Protein AF-A0A7Y2PFE6-F1 (afdb_monomer_lite)

Radius of gyration: 17.12 Å; chains: 1; bounding box: 50×44×34 Å

Secondary structure (DSSP, 8-state):
------EEEEEEE-TTS-EEEEEEESS--TT--SSPPEEEPPTT--HHHHHHHHHHHHHHHTT----S-----------

Foldseek 3Di:
DQPQFDKAWDWDADPVRFIKIFIDTPDPDPPQDPGGDIGHDPPPQHPVNVVVVRVVVNVVVVVDRPPPDPPPPPPDDDD

Sequence (79 aa):
MSHVTRVKFTIKETADGVPYLHMEALDDIPNFPPEPPAFDLPPGTDMAKAEEIAAYLNQNLAGFRPEPHLKTYGFQPMR

Structure (mmCIF, N/CA/C/O backbone):
data_AF-A0A7Y2PFE6-F1
#
_entry.id   AF-A0A7Y2PFE6-F1
#
loop_
_atom_site.group_PDB
_atom_site.id
_atom_site.type_symbol
_atom_site.label_atom_id
_atom_site.label_alt_id
_atom_site.label_comp_id
_atom_site.label_asym_id
_atom_site.label_entity_id
_atom_site.label_seq_id
_atom_site.pdbx_PDB_ins_code
_atom_site.Cartn_x
_atom_site.Cartn_y
_atom_site.Cartn_z
_atom_site.occupancy
_atom_site.B_iso_or_equiv
_atom_site.auth_seq_id
_atom_site.auth_comp_id
_atom_site.auth_asym_id
_atom_site.auth_atom_id
_atom_site.pdbx_PDB_model_num
ATOM 1 N N . MET A 1 1 ? 19.266 -3.638 -21.618 1.00 40.72 1 MET A N 1
ATOM 2 C CA . MET A 1 1 ? 18.304 -2.591 -21.220 1.00 40.72 1 MET A CA 1
ATOM 3 C C . MET A 1 1 ? 17.945 -2.847 -19.764 1.00 40.72 1 MET A C 1
ATOM 5 O O . MET A 1 1 ? 17.640 -3.982 -19.433 1.00 40.72 1 MET A O 1
ATOM 9 N N . SER A 1 2 ? 18.118 -1.857 -18.886 1.00 41.09 2 SER A N 1
ATOM 10 C CA . SER A 1 2 ? 17.795 -1.962 -17.456 1.00 41.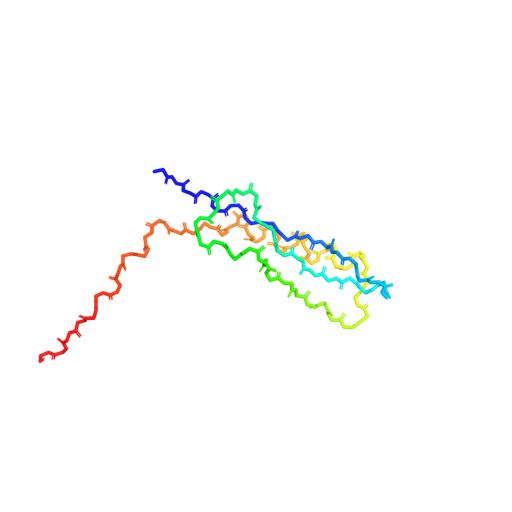09 2 SER A CA 1
ATOM 11 C C . SER A 1 2 ? 16.279 -1.895 -17.315 1.00 41.09 2 SER A C 1
ATOM 13 O O . SER A 1 2 ? 15.717 -0.812 -17.454 1.00 41.09 2 SER A O 1
ATOM 15 N N . HIS A 1 3 ? 15.618 -3.028 -17.087 1.00 47.84 3 HIS A N 1
ATOM 16 C CA . HIS A 1 3 ? 14.206 -3.038 -16.719 1.00 47.84 3 HIS A CA 1
ATOM 17 C C . HIS A 1 3 ? 14.101 -2.421 -15.325 1.00 47.84 3 HIS A C 1
ATOM 19 O O . HIS A 1 3 ? 14.337 -3.081 -14.317 1.00 47.84 3 HIS A O 1
ATOM 25 N N . VAL A 1 4 ? 13.846 -1.115 -15.267 1.00 52.44 4 VAL A N 1
ATOM 26 C CA . VAL A 1 4 ? 13.444 -0.466 -14.023 1.00 52.44 4 VAL A CA 1
ATOM 27 C C . VAL A 1 4 ? 12.025 -0.950 -13.778 1.00 52.44 4 VAL A C 1
ATOM 29 O O . VAL A 1 4 ? 11.080 -0.386 -14.305 1.00 52.44 4 VAL A O 1
ATOM 32 N N . THR A 1 5 ? 11.880 -2.061 -13.068 1.00 55.62 5 THR A N 1
ATOM 33 C CA . THR A 1 5 ? 10.585 -2.587 -12.638 1.00 55.62 5 THR A CA 1
ATOM 34 C C . THR A 1 5 ? 9.951 -1.554 -11.702 1.00 55.62 5 THR A C 1
ATOM 36 O O . THR A 1 5 ? 10.268 -1.521 -10.514 1.00 55.62 5 THR A O 1
ATOM 39 N N . ARG A 1 6 ? 9.116 -0.649 -12.228 1.00 72.56 6 ARG A N 1
ATOM 40 C CA . ARG A 1 6 ? 8.442 0.377 -11.420 1.00 72.56 6 ARG A CA 1
ATOM 41 C C . ARG A 1 6 ? 7.164 -0.206 -10.832 1.00 72.56 6 ARG A C 1
ATOM 43 O O . ARG A 1 6 ? 6.137 -0.277 -11.496 1.00 72.56 6 ARG A O 1
ATOM 50 N N . VAL A 1 7 ? 7.243 -0.630 -9.577 1.00 77.75 7 VAL A N 1
ATOM 51 C CA . VAL A 1 7 ? 6.079 -0.976 -8.754 1.00 77.75 7 VAL A CA 1
ATOM 52 C C . VAL A 1 7 ? 5.689 0.242 -7.917 1.00 77.75 7 VAL A C 1
ATOM 54 O O . VAL A 1 7 ? 6.562 0.983 -7.464 1.00 77.75 7 VAL A O 1
ATOM 57 N N . LYS A 1 8 ? 4.390 0.437 -7.690 1.00 83.31 8 LYS A N 1
ATOM 58 C CA . LYS A 1 8 ? 3.836 1.436 -6.774 1.00 83.31 8 LYS A CA 1
ATOM 59 C C . LYS A 1 8 ? 2.817 0.791 -5.840 1.00 83.31 8 LYS A C 1
ATOM 61 O O . LYS A 1 8 ? 1.996 -0.005 -6.274 1.00 83.31 8 LYS A O 1
ATOM 66 N N . PHE A 1 9 ? 2.828 1.174 -4.572 1.00 87.81 9 PHE A N 1
ATOM 67 C CA . PHE A 1 9 ? 1.747 0.873 -3.642 1.00 87.81 9 PHE A CA 1
ATOM 68 C C . PHE A 1 9 ? 0.704 1.992 -3.657 1.00 87.81 9 PHE A C 1
ATOM 70 O O . PHE A 1 9 ? 1.041 3.180 -3.615 1.00 87.81 9 PHE A O 1
ATOM 77 N N . THR A 1 10 ? -0.561 1.602 -3.721 1.00 87.88 10 THR A N 1
ATOM 78 C CA . THR A 1 10 ? -1.740 2.475 -3.723 1.00 87.88 10 THR A CA 1
ATOM 79 C C . THR A 1 10 ? -2.675 2.068 -2.595 1.00 87.88 10 THR A C 1
ATOM 81 O O . THR A 1 10 ? -2.647 0.921 -2.160 1.00 87.88 10 THR A O 1
ATOM 84 N N . ILE A 1 11 ? -3.484 3.003 -2.102 1.00 91.44 11 ILE A N 1
ATOM 85 C CA . ILE A 1 11 ? -4.534 2.694 -1.132 1.00 91.44 11 ILE A CA 1
ATOM 86 C C . ILE A 1 11 ? -5.849 2.573 -1.881 1.00 91.44 11 ILE A C 1
ATOM 88 O O . ILE A 1 11 ? -6.187 3.425 -2.703 1.00 91.44 11 ILE A O 1
ATOM 92 N N . LYS A 1 12 ? -6.564 1.492 -1.603 1.00 88.94 12 LYS A N 1
ATOM 93 C CA . LYS A 1 12 ? -7.923 1.255 -2.071 1.00 88.94 12 LYS A CA 1
ATOM 94 C C . LYS A 1 12 ? -8.813 1.032 -0.859 1.00 88.94 12 LYS A C 1
ATOM 96 O O . LYS A 1 12 ? -8.342 0.699 0.224 1.00 88.94 12 LYS A O 1
ATOM 101 N N . GLU A 1 13 ? -10.102 1.232 -1.054 1.00 88.94 13 GLU A N 1
ATOM 102 C CA . GLU A 1 13 ? -11.106 1.114 -0.006 1.00 88.94 13 GLU A CA 1
ATOM 103 C C . GLU A 1 13 ? -12.042 -0.041 -0.357 1.00 88.94 13 GLU A C 1
ATOM 105 O O . GLU A 1 13 ? -12.421 -0.227 -1.518 1.00 88.94 13 GLU A O 1
ATOM 110 N N . THR A 1 14 ? -12.357 -0.869 0.633 1.00 85.00 14 THR A N 1
ATOM 111 C CA . THR A 1 14 ? -13.398 -1.895 0.500 1.00 85.00 14 THR A CA 1
ATOM 112 C C . THR A 1 14 ? -14.788 -1.261 0.585 1.00 8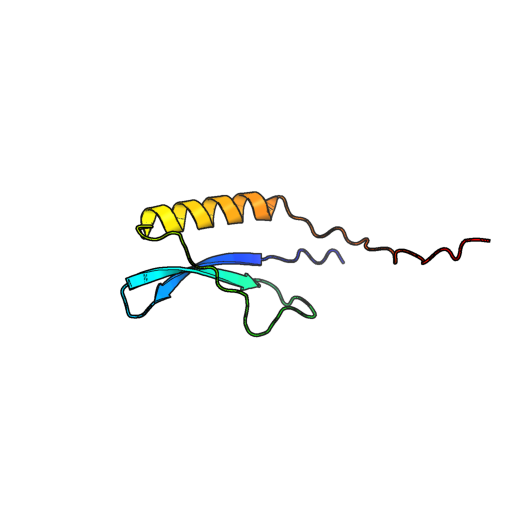5.00 14 THR A C 1
ATOM 114 O O . THR A 1 14 ? -14.937 -0.113 0.992 1.00 85.00 14 THR A O 1
ATOM 117 N N . ALA A 1 15 ? -15.837 -2.014 0.242 1.00 83.62 15 ALA A N 1
ATOM 118 C CA . ALA A 1 15 ? -17.216 -1.528 0.360 1.00 83.62 15 ALA A CA 1
ATOM 119 C C . ALA A 1 15 ? -17.609 -1.132 1.802 1.00 83.62 15 ALA A C 1
ATOM 121 O O . ALA A 1 15 ? -18.510 -0.317 1.983 1.00 83.62 15 ALA A O 1
ATOM 122 N N . ASP A 1 16 ? -16.910 -1.672 2.805 1.00 83.75 16 ASP A N 1
ATOM 123 C CA . ASP A 1 16 ? -17.136 -1.410 4.231 1.00 83.75 16 ASP A CA 1
ATOM 124 C C . ASP A 1 16 ? -16.320 -0.219 4.770 1.00 83.75 16 ASP A C 1
ATOM 126 O O . ASP A 1 16 ? -16.301 0.034 5.975 1.00 83.75 16 ASP A O 1
ATOM 130 N N . GLY A 1 17 ? -15.616 0.506 3.897 1.00 81.56 17 GLY A N 1
ATOM 131 C CA . GLY A 1 17 ? -14.803 1.663 4.269 1.00 81.56 17 GLY A CA 1
ATOM 132 C C . GLY A 1 17 ? -13.447 1.323 4.891 1.00 81.56 17 GLY A C 1
ATOM 133 O O . GLY A 1 17 ? -12.783 2.181 5.472 1.00 81.56 17 GLY A O 1
ATOM 134 N N . VAL A 1 18 ? -13.026 0.057 4.807 1.00 86.38 18 VAL A N 1
ATOM 135 C CA . VAL A 1 18 ? -11.729 -0.388 5.331 1.00 86.38 18 VAL A CA 1
ATOM 136 C C . VAL A 1 18 ? -10.658 -0.169 4.260 1.00 86.38 18 VAL A C 1
ATOM 138 O O . VAL A 1 18 ? -10.799 -0.724 3.160 1.00 86.38 18 VAL A O 1
ATOM 141 N N . PRO A 1 19 ? -9.592 0.603 4.552 1.00 90.81 19 PRO A N 1
ATOM 142 C CA . PRO A 1 19 ? -8.490 0.786 3.624 1.00 90.81 19 PRO A CA 1
ATOM 143 C C . PRO A 1 19 ? -7.609 -0.460 3.548 1.00 90.81 19 PRO A C 1
ATOM 145 O O . PRO A 1 19 ? -7.297 -1.092 4.559 1.00 90.81 19 PRO A O 1
ATOM 148 N N . TYR A 1 20 ? -7.140 -0.764 2.345 1.00 90.19 20 TYR A N 1
ATOM 149 C CA . TYR A 1 20 ? -6.148 -1.798 2.082 1.00 90.19 20 TYR A CA 1
ATOM 150 C C . TYR A 1 20 ? -5.099 -1.296 1.095 1.00 90.19 20 TYR A C 1
ATOM 152 O O . TYR A 1 20 ? -5.313 -0.353 0.327 1.00 90.19 20 TYR A O 1
ATOM 160 N N . LEU A 1 21 ? -3.935 -1.932 1.126 1.00 91.00 21 LEU A N 1
ATOM 161 C CA . LEU A 1 21 ? -2.789 -1.545 0.324 1.00 91.00 21 LEU A CA 1
ATOM 162 C C . LEU A 1 21 ? -2.703 -2.439 -0.913 1.00 91.00 21 LEU A C 1
ATOM 164 O O . LEU A 1 21 ? -2.621 -3.657 -0.808 1.00 91.00 21 LEU A O 1
ATOM 168 N N . HIS A 1 22 ? -2.722 -1.844 -2.097 1.00 89.62 22 HIS A N 1
ATOM 169 C CA . HIS A 1 22 ? -2.721 -2.544 -3.375 1.00 89.62 22 HIS A CA 1
ATOM 170 C C . HIS A 1 22 ? -1.434 -2.252 -4.145 1.00 89.62 22 HIS A C 1
ATOM 172 O O . HIS A 1 22 ? -1.057 -1.092 -4.345 1.00 89.62 22 HIS A O 1
ATOM 178 N N . MET A 1 23 ? -0.753 -3.303 -4.589 1.00 86.62 23 MET A N 1
ATOM 179 C CA . MET A 1 23 ? 0.458 -3.189 -5.397 1.00 86.62 23 MET A CA 1
ATOM 180 C C . MET A 1 23 ? 0.097 -3.003 -6.876 1.00 86.62 23 MET A C 1
ATOM 182 O O . MET A 1 23 ? -0.772 -3.683 -7.397 1.00 86.62 23 MET A O 1
ATOM 186 N N . GLU A 1 24 ? 0.748 -2.088 -7.583 1.00 82.50 24 GLU A N 1
ATOM 187 C CA . GLU A 1 24 ? 0.489 -1.818 -9.000 1.00 82.50 24 GLU A CA 1
ATOM 188 C C . GLU A 1 24 ? 1.799 -1.768 -9.785 1.00 82.50 24 GLU A C 1
ATOM 190 O O . GLU A 1 24 ? 2.784 -1.169 -9.348 1.00 82.50 24 GLU A O 1
ATOM 195 N N . ALA A 1 25 ? 1.811 -2.405 -10.954 1.00 78.62 25 ALA A N 1
ATOM 196 C CA . ALA A 1 25 ? 2.891 -2.284 -11.921 1.00 78.62 25 ALA A CA 1
ATOM 197 C C . ALA A 1 25 ? 2.664 -1.038 -12.786 1.00 78.62 25 ALA A C 1
ATOM 199 O O . ALA A 1 25 ? 1.604 -0.882 -13.387 1.00 78.62 25 ALA A O 1
ATOM 200 N N . LEU A 1 26 ? 3.656 -0.148 -12.850 1.00 73.94 26 LEU A N 1
ATOM 201 C CA . LEU A 1 26 ? 3.630 1.039 -13.714 1.00 73.94 26 LEU A CA 1
ATOM 202 C C . LEU A 1 26 ? 4.238 0.778 -15.098 1.00 73.94 26 LEU A C 1
ATOM 204 O O . LEU A 1 26 ? 4.035 1.572 -16.011 1.00 73.94 26 LEU A O 1
ATOM 208 N N . ASP A 1 27 ? 4.989 -0.312 -15.237 1.00 72.31 27 ASP A N 1
ATOM 209 C CA . ASP A 1 27 ? 5.575 -0.770 -16.491 1.00 72.31 27 ASP A CA 1
ATOM 210 C C . ASP A 1 27 ? 5.092 -2.192 -16.801 1.00 72.31 27 ASP A C 1
ATOM 212 O O . ASP A 1 27 ? 4.643 -2.919 -15.913 1.00 72.31 27 ASP A O 1
ATOM 216 N N . ASP A 1 28 ? 5.228 -2.599 -18.063 1.00 68.75 28 ASP A N 1
ATOM 217 C CA . ASP A 1 28 ? 5.021 -3.987 -18.467 1.00 68.75 28 ASP A CA 1
ATOM 218 C C . ASP A 1 28 ? 6.173 -4.846 -17.921 1.00 68.75 28 ASP A C 1
ATOM 220 O O . ASP A 1 28 ? 7.317 -4.784 -18.388 1.00 68.75 28 ASP A O 1
ATOM 224 N N . ILE A 1 29 ? 5.884 -5.576 -16.844 1.00 68.31 29 ILE A N 1
ATOM 225 C CA . ILE A 1 29 ? 6.842 -6.412 -16.129 1.00 68.31 29 ILE A CA 1
ATOM 226 C C . ILE A 1 29 ? 6.584 -7.868 -16.543 1.00 68.31 29 ILE A C 1
ATOM 228 O O . ILE A 1 29 ? 5.530 -8.420 -16.213 1.00 68.31 29 ILE A O 1
ATOM 232 N N . PRO A 1 30 ? 7.544 -8.534 -17.214 1.00 68.12 30 PRO A N 1
ATOM 233 C CA . PRO A 1 30 ? 7.401 -9.936 -17.581 1.00 68.12 30 PRO A CA 1
ATOM 234 C C . PRO A 1 30 ? 7.124 -10.804 -16.349 1.00 68.12 30 PRO A C 1
ATOM 236 O O . PRO A 1 30 ? 7.861 -10.738 -15.365 1.00 68.12 30 PRO A O 1
ATOM 239 N N . ASN A 1 31 ? 6.093 -11.648 -16.423 1.00 69.19 31 ASN A N 1
ATOM 240 C CA . ASN A 1 31 ? 5.629 -12.517 -15.331 1.00 69.19 31 ASN A CA 1
ATOM 241 C C . ASN A 1 31 ? 5.078 -11.785 -14.094 1.00 69.19 31 ASN A C 1
ATOM 243 O O . ASN A 1 31 ? 4.978 -12.396 -13.027 1.00 69.19 31 ASN A O 1
ATOM 247 N N . PHE A 1 32 ? 4.712 -10.506 -14.200 1.00 71.44 32 PHE A N 1
ATOM 248 C CA . PHE A 1 32 ? 3.953 -9.864 -13.133 1.00 71.44 32 PHE A CA 1
ATOM 249 C C . PHE A 1 32 ? 2.553 -10.478 -13.057 1.00 71.44 32 PHE A C 1
ATOM 251 O O . PHE A 1 32 ? 1.924 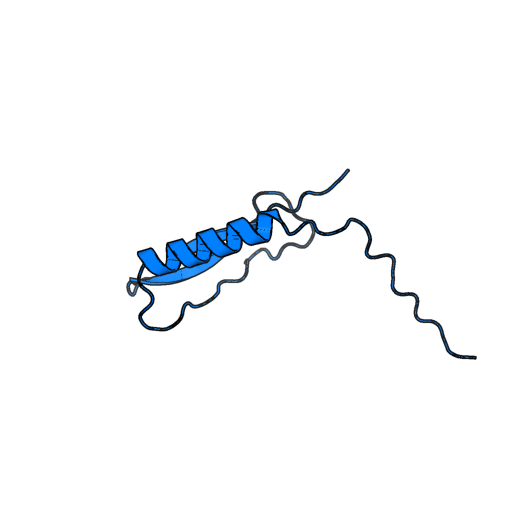-10.679 -14.100 1.00 71.44 32 PHE A O 1
ATOM 258 N N . PRO A 1 33 ? 2.067 -10.824 -11.855 1.00 70.50 33 PRO A N 1
ATOM 259 C CA . PRO A 1 33 ? 0.767 -11.455 -11.729 1.00 70.50 33 PRO A CA 1
ATOM 260 C C . PRO A 1 33 ? -0.336 -10.513 -12.244 1.00 70.50 33 PRO A C 1
ATOM 262 O O . PRO A 1 33 ? -0.305 -9.318 -11.941 1.00 70.50 33 PRO A O 1
ATOM 265 N N . PRO A 1 34 ? -1.311 -11.035 -13.017 1.00 69.44 34 PRO A N 1
ATOM 266 C CA . PRO A 1 34 ? -2.423 -10.238 -13.541 1.00 69.44 34 PRO A CA 1
ATOM 267 C C . PRO A 1 34 ? -3.315 -9.687 -12.422 1.00 69.44 34 PRO A C 1
ATOM 269 O O . PRO A 1 34 ? -3.964 -8.662 -12.602 1.00 69.44 34 PRO A O 1
ATOM 272 N N . GLU A 1 35 ? -3.309 -10.352 -11.266 1.00 74.38 35 GLU A N 1
ATOM 273 C CA . GLU A 1 35 ? -3.897 -9.881 -10.019 1.00 74.38 35 GLU A CA 1
ATOM 274 C C . GLU A 1 35 ? -2.758 -9.581 -9.040 1.00 74.38 35 GLU A C 1
ATOM 276 O O . GLU A 1 35 ? -2.192 -10.499 -8.434 1.00 74.38 35 GLU A O 1
ATOM 281 N N . PRO A 1 36 ? -2.348 -8.310 -8.923 1.00 76.94 36 PRO A N 1
ATOM 282 C CA . PRO A 1 36 ? -1.302 -7.925 -7.996 1.00 76.94 36 PRO A CA 1
ATOM 283 C C . PRO A 1 36 ? -1.735 -8.185 -6.547 1.00 76.94 36 PRO A C 1
ATOM 285 O O . PRO A 1 36 ? -2.923 -8.085 -6.230 1.00 76.94 36 PRO A O 1
ATOM 288 N N . PRO A 1 37 ? -0.792 -8.473 -5.636 1.00 81.56 37 PRO A N 1
ATOM 289 C CA . PRO A 1 37 ? -1.130 -8.707 -4.243 1.00 81.56 37 PRO A CA 1
ATOM 290 C C . PRO A 1 37 ? -1.734 -7.454 -3.593 1.00 81.56 37 PRO A C 1
ATOM 292 O O . PRO A 1 37 ? -1.242 -6.330 -3.757 1.00 81.56 37 PRO A O 1
ATOM 295 N N . ALA A 1 38 ? -2.785 -7.690 -2.813 1.00 85.88 38 ALA A N 1
ATOM 296 C CA . ALA A 1 38 ? -3.354 -6.747 -1.867 1.00 85.88 38 ALA A CA 1
ATOM 297 C C . ALA A 1 38 ? -2.932 -7.139 -0.445 1.00 85.88 38 ALA A C 1
ATOM 299 O O . ALA A 1 38 ? -2.792 -8.322 -0.133 1.00 85.88 38 ALA A O 1
ATOM 300 N N . PHE A 1 39 ? -2.720 -6.143 0.407 1.00 86.88 39 PHE A N 1
ATOM 301 C CA . PHE A 1 39 ? -2.311 -6.313 1.792 1.00 86.88 39 PHE A CA 1
ATOM 302 C C . PHE A 1 39 ? -3.306 -5.607 2.701 1.00 86.88 39 PHE A C 1
ATOM 304 O O . PHE A 1 39 ? -3.560 -4.407 2.548 1.00 86.88 39 PHE A O 1
ATOM 311 N N . ASP A 1 40 ? -3.827 -6.349 3.669 1.00 88.88 40 ASP A N 1
ATOM 312 C CA . ASP A 1 40 ? -4.669 -5.785 4.711 1.00 88.88 40 ASP A CA 1
ATOM 313 C C . ASP A 1 40 ? -3.840 -4.900 5.642 1.00 88.88 40 ASP A C 1
ATOM 315 O O . ASP A 1 40 ? -2.696 -5.214 5.995 1.00 88.88 40 ASP A O 1
ATOM 319 N N . LEU A 1 41 ? -4.428 -3.780 6.048 1.00 87.69 41 LEU A N 1
ATOM 320 C CA . LEU A 1 41 ? -3.841 -2.901 7.047 1.00 87.69 41 LEU A CA 1
ATOM 321 C C . LEU A 1 41 ? -4.314 -3.311 8.449 1.00 87.69 41 LEU A C 1
ATOM 323 O O . LEU A 1 41 ? -5.393 -3.890 8.595 1.00 87.69 41 LEU A O 1
ATOM 327 N N . PRO A 1 42 ? -3.529 -3.022 9.505 1.00 85.88 42 PRO A N 1
ATOM 328 C CA . PRO A 1 42 ? -3.938 -3.314 10.872 1.00 85.88 42 PRO A CA 1
ATOM 329 C C . PR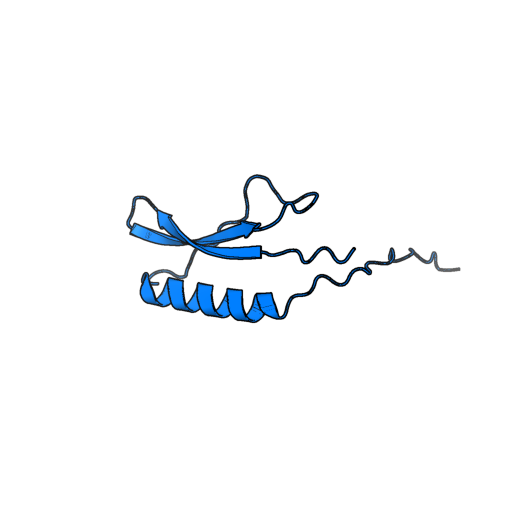O A 1 42 ? -5.323 -2.729 11.203 1.00 85.88 42 PRO A C 1
ATOM 331 O O . PRO A 1 42 ? -5.648 -1.627 10.748 1.00 85.88 42 PRO A O 1
ATOM 334 N N . PRO A 1 43 ? -6.137 -3.412 12.023 1.00 83.25 43 PRO A N 1
ATOM 335 C CA . PRO A 1 43 ? -7.449 -2.905 12.408 1.00 83.25 43 PRO A CA 1
ATOM 336 C C . PRO A 1 43 ? -7.327 -1.550 13.118 1.00 83.25 43 PRO A C 1
ATOM 338 O O . PRO A 1 43 ? -6.464 -1.363 13.975 1.00 83.25 43 PRO A O 1
ATOM 341 N N . GLY A 1 44 ? -8.197 -0.604 12.754 1.00 83.12 44 GLY A N 1
ATOM 342 C CA . GLY A 1 44 ? -8.143 0.779 13.242 1.00 83.12 44 GLY A CA 1
ATOM 343 C C . GLY A 1 44 ? -7.206 1.700 12.454 1.00 83.12 44 GLY A C 1
ATOM 344 O O . GLY A 1 44 ? -7.040 2.854 12.838 1.00 83.12 44 GLY A O 1
ATOM 345 N N . THR A 1 45 ? -6.608 1.221 11.358 1.00 85.94 45 THR A N 1
ATOM 346 C CA . THR A 1 45 ? -5.888 2.084 10.412 1.00 85.94 45 THR A CA 1
ATOM 347 C C . THR A 1 45 ? -6.889 2.956 9.660 1.00 85.94 45 THR A C 1
ATOM 349 O O . THR A 1 45 ? -7.753 2.441 8.953 1.00 85.94 45 THR A O 1
ATOM 352 N N . ASP A 1 46 ? -6.776 4.273 9.819 1.00 88.62 46 ASP A N 1
ATOM 353 C CA . ASP A 1 46 ? -7.542 5.241 9.037 1.00 88.62 46 ASP A CA 1
ATOM 354 C C . ASP A 1 46 ? -6.882 5.510 7.672 1.00 88.62 46 ASP A C 1
ATOM 356 O O . ASP A 1 46 ? -5.759 5.077 7.394 1.00 88.62 46 ASP A O 1
ATOM 360 N N . MET A 1 47 ? -7.585 6.231 6.794 1.00 86.62 47 MET A N 1
ATOM 361 C CA . MET A 1 47 ? -7.071 6.574 5.462 1.00 86.62 47 MET A CA 1
ATOM 362 C C . MET A 1 47 ? -5.769 7.380 5.521 1.00 86.62 47 MET A C 1
ATOM 364 O O . MET A 1 47 ? -4.859 7.120 4.740 1.00 86.62 47 MET A O 1
ATOM 368 N N . ALA A 1 48 ? -5.636 8.308 6.473 1.00 89.00 48 ALA A N 1
ATOM 369 C CA . ALA A 1 48 ? -4.424 9.115 6.617 1.00 89.00 48 ALA A CA 1
ATOM 370 C C . ALA A 1 48 ? -3.207 8.242 6.967 1.00 89.00 48 ALA A C 1
ATOM 372 O O . ALA A 1 48 ? -2.120 8.403 6.406 1.00 89.00 48 ALA A O 1
ATOM 373 N N . LYS A 1 49 ? -3.393 7.265 7.857 1.00 89.56 49 LYS A N 1
ATOM 374 C CA . LYS A 1 49 ? -2.350 6.322 8.240 1.00 89.56 49 LYS A CA 1
ATOM 375 C C . LYS A 1 49 ? -2.042 5.331 7.125 1.00 89.56 49 LYS A C 1
ATOM 377 O O . LYS A 1 49 ? -0.876 4.995 6.920 1.00 89.56 49 LYS A O 1
ATOM 382 N N . ALA A 1 50 ? -3.055 4.897 6.382 1.00 89.69 50 ALA A N 1
ATOM 383 C CA . ALA A 1 50 ? -2.875 4.085 5.186 1.00 89.69 50 ALA A CA 1
ATOM 384 C C . ALA A 1 50 ? -2.011 4.815 4.142 1.00 89.69 50 ALA A C 1
ATOM 386 O O . ALA A 1 50 ? -1.053 4.244 3.617 1.00 89.69 50 ALA A O 1
ATOM 387 N N . GLU A 1 51 ? -2.286 6.097 3.893 1.00 89.62 51 GLU A N 1
ATOM 388 C CA . GLU A 1 51 ? -1.503 6.940 2.987 1.00 89.62 51 GLU A CA 1
ATOM 389 C C . GLU A 1 51 ? -0.053 7.112 3.453 1.00 89.62 51 GLU A C 1
ATOM 391 O O . GLU A 1 51 ? 0.862 6.983 2.636 1.00 89.62 51 GLU A O 1
ATOM 396 N N . GLU A 1 52 ? 0.185 7.323 4.754 1.00 89.88 52 GLU A N 1
ATOM 397 C CA . GLU A 1 52 ? 1.542 7.340 5.323 1.00 89.88 52 GLU A CA 1
ATOM 398 C C . GLU A 1 52 ? 2.297 6.035 5.040 1.00 89.88 52 GLU A C 1
ATOM 400 O O . GLU A 1 52 ? 3.461 6.065 4.629 1.00 89.88 52 GLU A O 1
ATOM 405 N N . ILE A 1 53 ? 1.643 4.885 5.233 1.00 88.31 53 ILE A N 1
ATOM 406 C CA . ILE A 1 53 ? 2.244 3.568 4.989 1.00 88.31 53 ILE A CA 1
ATOM 407 C C . ILE A 1 53 ? 2.580 3.411 3.503 1.00 88.31 53 ILE A C 1
ATOM 409 O O . ILE A 1 53 ? 3.699 3.020 3.164 1.00 88.31 53 ILE A O 1
ATOM 413 N N . ALA A 1 54 ? 1.660 3.760 2.600 1.00 87.88 54 ALA A N 1
ATOM 414 C CA . ALA A 1 54 ? 1.915 3.703 1.164 1.00 87.88 54 ALA A CA 1
ATOM 415 C C . ALA A 1 54 ? 3.051 4.646 0.742 1.00 87.88 54 ALA A C 1
ATOM 417 O O . ALA A 1 54 ? 3.907 4.259 -0.058 1.00 87.88 54 ALA A O 1
ATOM 418 N N . ALA A 1 55 ? 3.103 5.864 1.284 1.00 86.50 55 ALA A N 1
ATOM 419 C CA . ALA A 1 55 ? 4.175 6.816 1.015 1.00 86.50 55 ALA A CA 1
ATOM 420 C C . ALA A 1 55 ? 5.533 6.271 1.479 1.00 86.50 55 ALA A C 1
ATOM 422 O O . ALA A 1 55 ? 6.492 6.280 0.703 1.00 86.50 55 ALA A O 1
ATOM 423 N N . TYR A 1 56 ? 5.599 5.725 2.695 1.00 86.25 56 TYR A N 1
ATOM 424 C CA . TYR A 1 56 ? 6.801 5.091 3.230 1.00 86.25 56 TYR A CA 1
ATOM 425 C C . TYR A 1 56 ? 7.259 3.916 2.355 1.00 86.25 56 TYR A C 1
ATOM 427 O O . TYR A 1 56 ? 8.430 3.839 1.979 1.00 86.25 56 TYR A O 1
ATOM 435 N N . LEU A 1 57 ? 6.353 3.017 1.965 1.00 84.56 57 LEU A N 1
ATOM 436 C CA . LEU A 1 57 ? 6.697 1.872 1.119 1.00 84.56 57 LEU A CA 1
ATOM 437 C C . LEU A 1 57 ? 7.172 2.303 -0.274 1.00 84.56 57 LEU A C 1
ATOM 439 O O . LEU A 1 57 ? 8.152 1.759 -0.777 1.00 84.56 57 LEU A O 1
ATOM 443 N N . ASN A 1 58 ? 6.537 3.310 -0.876 1.00 82.31 58 ASN A N 1
ATOM 444 C CA . ASN A 1 58 ? 6.950 3.858 -2.169 1.00 82.31 58 ASN A CA 1
ATOM 445 C C . ASN A 1 58 ? 8.329 4.537 -2.108 1.00 82.31 58 ASN A C 1
ATOM 447 O O . ASN A 1 58 ? 9.128 4.392 -3.033 1.00 82.31 58 ASN A O 1
ATOM 451 N N . GLN A 1 59 ? 8.643 5.241 -1.016 1.00 81.25 59 GLN A N 1
ATOM 452 C CA . GLN A 1 59 ? 9.975 5.817 -0.799 1.00 81.25 59 GLN A CA 1
ATOM 453 C C . GLN A 1 59 ? 11.050 4.731 -0.669 1.00 81.25 59 GLN A C 1
ATOM 455 O O . GLN A 1 59 ? 12.128 4.865 -1.245 1.00 81.25 59 GLN A O 1
ATOM 460 N N . ASN A 1 60 ? 10.752 3.633 0.031 1.00 75.94 60 ASN A N 1
ATOM 461 C CA . ASN A 1 60 ? 11.673 2.501 0.152 1.00 75.94 60 ASN A CA 1
ATOM 462 C C . ASN A 1 60 ? 11.810 1.712 -1.164 1.00 75.94 60 ASN A C 1
ATOM 464 O O . ASN A 1 60 ? 12.910 1.284 -1.511 1.00 75.94 60 ASN A O 1
ATOM 468 N N . LEU A 1 61 ? 10.731 1.581 -1.944 1.00 70.44 61 LEU A N 1
ATOM 469 C CA . LEU A 1 61 ? 10.749 0.991 -3.288 1.00 70.44 61 LEU A CA 1
ATOM 470 C C . LEU A 1 61 ? 11.617 1.778 -4.272 1.00 70.44 61 LEU A C 1
ATOM 472 O O . LEU A 1 61 ? 12.244 1.170 -5.131 1.00 70.44 61 LEU A O 1
ATOM 476 N N . ALA A 1 62 ? 11.711 3.105 -4.149 1.00 58.41 62 ALA A N 1
ATOM 477 C CA . ALA A 1 62 ? 12.639 3.890 -4.968 1.00 58.41 62 ALA A CA 1
ATOM 478 C C . ALA A 1 62 ? 14.112 3.472 -4.751 1.00 58.41 62 ALA A C 1
ATOM 480 O O . ALA A 1 62 ? 14.949 3.656 -5.637 1.00 58.41 62 ALA A O 1
ATOM 481 N N . GLY A 1 63 ? 14.420 2.869 -3.595 1.00 52.34 63 GLY A N 1
ATOM 482 C CA . GLY A 1 63 ? 15.695 2.206 -3.319 1.00 52.34 63 GLY A CA 1
ATOM 483 C C . GLY A 1 63 ? 15.795 0.770 -3.855 1.00 52.34 63 GLY A C 1
ATOM 484 O O . GLY A 1 63 ? 16.903 0.258 -4.005 1.00 52.34 63 GLY A O 1
ATOM 485 N N . PHE A 1 64 ? 14.674 0.119 -4.182 1.00 49.94 64 PHE A N 1
ATOM 486 C CA . PHE A 1 64 ? 14.626 -1.237 -4.725 1.00 49.94 64 PHE A CA 1
ATOM 487 C C . PHE A 1 64 ? 14.907 -1.224 -6.233 1.00 49.94 64 PHE A C 1
ATOM 489 O O . PHE A 1 64 ? 14.021 -1.052 -7.070 1.00 49.94 64 PHE A O 1
ATOM 496 N N . ARG A 1 65 ? 16.174 -1.427 -6.598 1.00 52.25 65 ARG A N 1
ATOM 497 C CA . ARG A 1 65 ? 16.551 -1.833 -7.955 1.00 52.25 65 ARG A CA 1
ATOM 498 C C . ARG A 1 65 ? 16.599 -3.359 -7.979 1.00 52.25 65 ARG A C 1
ATOM 500 O O . ARG A 1 65 ? 17.464 -3.904 -7.295 1.00 52.25 65 ARG A O 1
ATOM 507 N N . PRO A 1 66 ? 15.744 -4.063 -8.741 1.00 49.19 66 PRO A N 1
ATOM 508 C CA . PRO A 1 66 ? 16.021 -5.461 -9.026 1.00 49.19 66 PRO A CA 1
ATOM 509 C C . PRO A 1 66 ? 17.351 -5.489 -9.784 1.00 49.19 66 PRO A C 1
ATOM 511 O O . PRO A 1 66 ? 17.456 -4.960 -10.892 1.00 49.19 66 PRO A O 1
ATOM 514 N N . GLU A 1 67 ? 18.408 -5.996 -9.153 1.00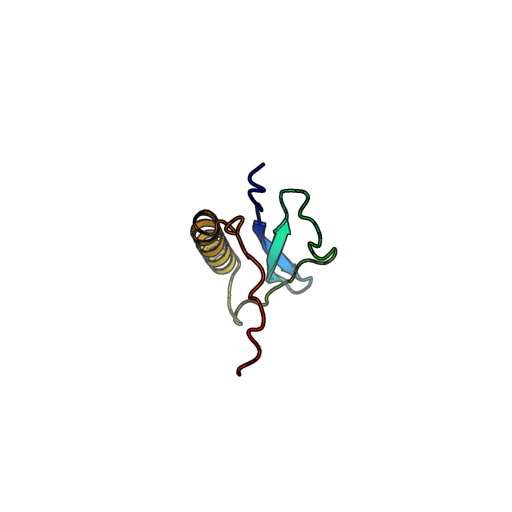 41.72 67 GLU A N 1
ATOM 515 C CA . GLU A 1 67 ? 19.686 -6.167 -9.833 1.00 41.72 67 GLU A CA 1
ATOM 516 C C . GLU A 1 67 ? 19.471 -6.973 -11.123 1.00 41.72 67 GLU A C 1
ATOM 518 O O . GLU A 1 67 ? 18.749 -7.974 -11.108 1.00 41.72 67 GLU A O 1
ATOM 523 N N . PRO A 1 68 ? 20.131 -6.627 -12.240 1.00 46.34 68 PRO A N 1
ATOM 524 C CA . PRO A 1 68 ? 20.030 -7.407 -13.468 1.00 46.34 68 PRO A CA 1
ATOM 525 C C . PRO A 1 68 ? 20.760 -8.768 -13.406 1.00 46.34 68 PRO A C 1
ATOM 527 O O . PRO A 1 68 ? 21.048 -9.353 -14.451 1.00 46.34 68 PRO A O 1
ATOM 530 N N . HIS A 1 69 ? 21.086 -9.305 -12.223 1.00 45.00 69 HIS A N 1
ATOM 531 C CA . HIS A 1 69 ? 21.990 -10.449 -12.086 1.00 45.00 69 HIS A CA 1
ATOM 532 C C . HIS A 1 69 ? 21.592 -11.451 -10.994 1.00 45.00 69 HIS A C 1
ATOM 534 O O . HIS A 1 69 ? 22.391 -11.769 -10.120 1.00 45.00 69 HIS A O 1
ATOM 540 N N . LEU A 1 70 ? 20.440 -12.108 -11.135 1.00 43.91 70 LEU A N 1
ATOM 541 C CA . LEU A 1 70 ? 20.415 -13.527 -10.769 1.00 43.91 70 LEU A CA 1
ATOM 542 C C . LEU A 1 70 ? 21.158 -14.296 -11.869 1.00 43.91 70 LEU A C 1
ATOM 544 O O . LEU A 1 70 ? 20.558 -14.850 -12.789 1.00 43.91 70 LEU A O 1
ATOM 548 N N . LYS A 1 71 ? 22.497 -14.328 -11.786 1.00 39.50 71 LYS A N 1
ATOM 549 C CA . LYS A 1 71 ? 23.210 -15.486 -12.327 1.00 39.50 71 LYS A CA 1
ATOM 550 C C . LYS A 1 71 ? 22.691 -16.678 -11.537 1.00 39.50 71 LYS A C 1
ATOM 552 O O . LYS A 1 71 ? 22.818 -16.708 -10.318 1.00 39.50 71 LYS A O 1
ATOM 557 N N . THR A 1 72 ? 22.074 -17.610 -12.254 1.00 44.41 72 THR A N 1
ATOM 558 C CA . THR A 1 72 ? 21.835 -18.996 -11.850 1.00 44.41 72 THR A CA 1
ATOM 559 C C . THR A 1 72 ? 22.785 -19.420 -10.731 1.00 44.41 72 THR A C 1
ATOM 561 O O . THR A 1 72 ? 23.991 -19.533 -10.969 1.00 44.41 72 THR A O 1
ATOM 564 N N . TYR A 1 73 ? 22.256 -19.659 -9.528 1.00 46.97 73 TYR A N 1
ATOM 565 C CA . TYR A 1 73 ? 22.966 -20.451 -8.532 1.00 46.97 73 TYR A CA 1
ATOM 566 C C . TYR A 1 73 ? 23.166 -21.832 -9.155 1.00 46.97 73 TYR A C 1
ATOM 568 O O . TYR A 1 73 ? 22.247 -22.647 -9.220 1.00 46.97 73 TYR A O 1
ATOM 576 N N . GLY A 1 74 ? 24.356 -22.052 -9.713 1.00 43.97 74 GLY A N 1
ATOM 577 C CA . GLY A 1 74 ? 24.788 -23.366 -10.141 1.00 43.97 74 GLY A CA 1
ATOM 578 C C . GLY A 1 74 ? 24.764 -24.270 -8.920 1.00 43.97 74 GLY A C 1
ATOM 579 O O . GLY A 1 74 ? 25.502 -24.042 -7.965 1.00 43.97 74 GLY A O 1
ATOM 580 N N . PHE A 1 75 ? 23.905 -25.283 -8.949 1.00 49.00 75 PHE A N 1
ATOM 581 C CA . PHE A 1 75 ? 24.064 -26.448 -8.094 1.00 49.00 75 PHE A CA 1
ATOM 582 C C . PHE A 1 75 ? 25.476 -26.997 -8.346 1.00 49.00 75 PHE A C 1
ATOM 584 O O . PHE A 1 75 ? 25.757 -27.525 -9.421 1.00 49.00 75 PHE A O 1
ATOM 591 N N . GLN A 1 76 ? 26.384 -26.828 -7.386 1.00 51.94 76 GLN A N 1
ATOM 592 C CA . GLN A 1 76 ? 27.632 -27.581 -7.346 1.00 51.94 76 GLN A CA 1
ATOM 593 C C . GLN A 1 76 ? 27.304 -28.957 -6.755 1.00 51.94 76 GLN A C 1
ATOM 595 O O . GLN 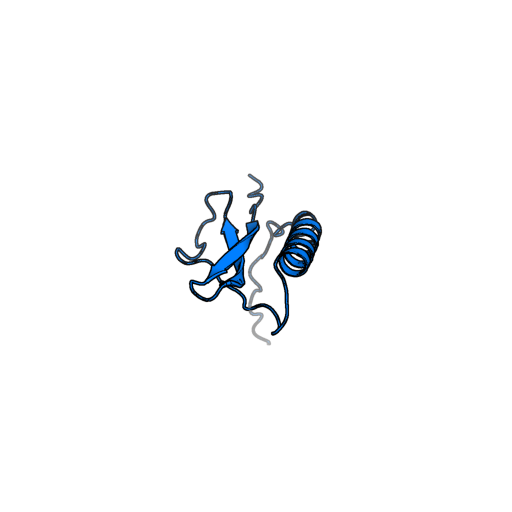A 1 76 ? 26.956 -29.022 -5.574 1.00 51.94 76 GLN A O 1
ATOM 600 N N . PRO A 1 77 ? 27.389 -30.066 -7.512 1.00 47.34 77 PRO A N 1
ATOM 601 C CA . PRO A 1 77 ? 27.432 -31.370 -6.874 1.00 47.34 77 PRO A CA 1
ATOM 602 C C . PRO A 1 77 ? 28.755 -31.463 -6.104 1.00 47.34 77 PRO A C 1
ATOM 604 O O . PRO A 1 77 ? 29.827 -31.305 -6.694 1.00 47.34 77 PRO A O 1
ATOM 607 N N . MET A 1 78 ? 28.680 -31.683 -4.788 1.00 45.22 78 MET A N 1
ATOM 608 C CA . MET A 1 78 ? 29.859 -32.040 -3.999 1.00 45.22 78 MET A CA 1
ATOM 609 C C . MET A 1 78 ? 30.476 -33.315 -4.590 1.00 45.22 78 MET A C 1
ATOM 611 O O . MET A 1 78 ? 29.766 -34.297 -4.818 1.00 45.22 78 MET A O 1
ATOM 615 N N . ARG A 1 79 ? 31.782 -33.269 -4.860 1.00 48.97 79 ARG A N 1
ATOM 616 C CA . ARG A 1 79 ? 32.625 -34.446 -5.082 1.00 48.97 79 ARG A CA 1
ATOM 617 C C . ARG A 1 79 ? 33.361 -34.781 -3.799 1.00 48.97 79 ARG A C 1
ATOM 619 O O . ARG A 1 79 ? 33.778 -33.815 -3.123 1.00 48.97 79 ARG A O 1
#

pLDDT: mean 72.42, std 17.21, range [39.5, 91.44]